Protein AF-A0A844MXS7-F1 (afdb_monomer)

Secondary structure (DSSP, 8-state):
--HHHHHHHHHHHHHHHHHHHHHHHS-TTS-EEE--SSGGGHHHHHHHHHHHTT--HHHHHHHTT--HHHHHHHHHTTTTTS-HHHHHHHHHHTTEEEETTEEEE---HHHHHHHHHHHHHHHHHHHHHHHHHHHHHHHHHHS-----

Foldseek 3Di:
DPPVVVVVVVVVVVVVVVLLVCLQPADLQDKDWDDDDDPLCLLVVLVSLCSNNVHDLCLLCVQLVHHSVVSVVCVVVSNPVPDPVSSVSSCVQQCWDQDPNITITHGDPVSVVVSVVVVVVVVVVVVVVVVVVVVVVVVVVPDPPDDD

Solvent-accessible surface area (backbone atoms only — not comparable to full-atom values): 8378 Å² total; per-residue (Å²): 129,68,65,67,55,53,51,52,52,52,50,52,53,51,53,53,49,53,51,49,51,52,29,66,67,39,60,59,88,53,72,44,81,47,89,77,94,51,80,85,47,54,48,55,50,56,57,48,50,34,48,22,51,69,50,48,55,56,56,50,9,62,76,54,78,47,48,45,69,53,45,47,54,22,61,78,49,55,39,75,81,46,53,71,67,53,52,51,43,49,38,56,56,46,26,56,44,78,57,99,89,36,37,35,28,41,65,47,72,67,56,50,52,50,51,49,50,56,53,50,53,52,52,50,53,55,51,53,53,53,52,51,54,52,51,55,54,53,54,60,74,68,57,80,85,78,83,129

Nearest PDB structures (foldseek):
  2bnn-assembly1_B-2  TM=7.514E-01  e=1.215E-01  Streptomyces wedmorensis
  3qq6-assembly1_A  TM=7.436E-01  e=1.367E-01  Bacillus subtilis
  1zz9-assembly1_A-2  TM=6.099E-01  e=1.017E-01  Streptomyces wedmorensis
  8qnl-assembly1_D  TM=5.523E-01  e=1.951E-01  Pseudomonas aeruginosa PAO1

Mean predicted aligned error: 7.38 Å

Structure (mmCIF, N/CA/C/O backbone):
data_AF-A0A844MXS7-F1
#
_entry.id   AF-A0A844MXS7-F1
#
loop_
_atom_site.group_PDB
_atom_site.id
_atom_site.type_symbol
_atom_site.label_atom_id
_atom_site.label_alt_id
_atom_site.label_comp_id
_atom_site.label_asym_id
_atom_site.label_entity_id
_atom_site.label_seq_id
_atom_site.pdbx_PDB_ins_code
_atom_site.Cartn_x
_atom_site.Cartn_y
_atom_site.Cartn_z
_atom_site.occupancy
_atom_site.B_iso_or_equiv
_atom_site.auth_seq_id
_atom_site.auth_comp_id
_atom_site.auth_asym_id
_atom_site.auth_atom_id
_atom_site.pdbx_PDB_model_num
ATOM 1 N N . MET A 1 1 ? 37.858 7.442 -6.687 1.00 58.66 1 MET A N 1
ATOM 2 C CA . MET A 1 1 ? 36.737 6.798 -5.961 1.00 58.66 1 MET A CA 1
ATOM 3 C C . MET A 1 1 ? 35.630 7.763 -5.495 1.00 58.66 1 MET A C 1
ATOM 5 O O . MET A 1 1 ? 34.634 7.275 -4.988 1.00 58.66 1 MET A O 1
ATOM 9 N N . SER A 1 2 ? 35.737 9.095 -5.670 1.00 78.00 2 SER A N 1
ATOM 10 C CA . SER A 1 2 ? 34.751 10.055 -5.120 1.00 78.00 2 SER A CA 1
ATOM 11 C C . SER A 1 2 ? 33.649 10.489 -6.106 1.00 78.00 2 SER A C 1
ATOM 13 O O . SER A 1 2 ? 32.498 10.628 -5.713 1.00 78.00 2 SER A O 1
ATOM 15 N N . GLN A 1 3 ? 33.944 10.669 -7.397 1.00 80.75 3 GLN A N 1
ATOM 16 C CA . GLN A 1 3 ? 32.970 11.257 -8.330 1.00 80.75 3 GLN A CA 1
ATOM 17 C C . GLN A 1 3 ? 31.974 10.230 -8.893 1.00 80.75 3 GLN A C 1
ATOM 19 O O . GLN A 1 3 ? 30.776 10.495 -8.916 1.00 80.75 3 GLN A O 1
ATOM 24 N N . ASP A 1 4 ? 32.443 9.031 -9.246 1.00 84.06 4 ASP A N 1
ATOM 25 C CA . ASP A 1 4 ? 31.591 7.979 -9.824 1.00 84.06 4 ASP A CA 1
ATOM 26 C C . ASP A 1 4 ? 30.559 7.444 -8.825 1.00 84.06 4 ASP A C 1
ATOM 28 O O . ASP A 1 4 ? 29.402 7.244 -9.177 1.00 84.06 4 ASP A O 1
ATOM 32 N N . SER A 1 5 ? 30.947 7.298 -7.553 1.00 88.31 5 SER A N 1
ATOM 33 C CA . SER A 1 5 ? 30.036 6.876 -6.479 1.00 88.31 5 SER A CA 1
ATOM 34 C C . SER A 1 5 ? 28.942 7.920 -6.220 1.00 88.31 5 SER A C 1
ATOM 36 O O . SER A 1 5 ? 27.768 7.585 -6.082 1.00 88.31 5 SER A O 1
ATOM 38 N N . ASN A 1 6 ? 29.307 9.207 -6.241 1.00 89.75 6 ASN A N 1
ATOM 39 C CA . ASN A 1 6 ? 28.341 10.298 -6.116 1.00 89.75 6 ASN A CA 1
ATOM 40 C C . ASN A 1 6 ? 27.395 10.368 -7.321 1.00 89.75 6 ASN A C 1
ATOM 42 O O . ASN A 1 6 ? 26.201 10.597 -7.145 1.00 89.75 6 ASN A O 1
ATOM 46 N N . ASN A 1 7 ? 27.897 10.146 -8.537 1.00 93.31 7 ASN A N 1
ATOM 47 C CA . ASN A 1 7 ? 27.061 10.105 -9.736 1.00 93.31 7 ASN A CA 1
ATOM 48 C C . ASN A 1 7 ? 26.086 8.918 -9.703 1.00 93.31 7 ASN A C 1
ATOM 50 O O . ASN A 1 7 ? 24.907 9.104 -9.990 1.00 93.31 7 ASN A O 1
ATOM 54 N N . ALA A 1 8 ? 26.544 7.735 -9.284 1.00 93.38 8 ALA A N 1
ATOM 55 C CA . ALA A 1 8 ? 25.694 6.555 -9.132 1.00 93.38 8 ALA A CA 1
ATOM 56 C C . ALA A 1 8 ? 24.601 6.760 -8.071 1.00 93.38 8 ALA A C 1
ATOM 58 O O . ALA A 1 8 ? 23.437 6.453 -8.320 1.00 93.38 8 ALA A O 1
ATOM 59 N N . LEU A 1 9 ? 24.945 7.338 -6.912 1.00 94.12 9 LEU A N 1
ATOM 60 C CA . LEU A 1 9 ? 23.965 7.662 -5.872 1.00 94.12 9 LEU A CA 1
ATOM 61 C C . LEU A 1 9 ? 22.926 8.674 -6.368 1.00 94.12 9 LEU A C 1
ATOM 63 O O . LEU A 1 9 ? 21.734 8.510 -6.119 1.00 94.12 9 LEU A O 1
ATOM 67 N N . ARG A 1 10 ? 23.368 9.713 -7.085 1.00 95.19 10 ARG A N 1
ATOM 68 C CA . ARG A 1 10 ? 22.463 10.706 -7.675 1.00 95.19 10 ARG A CA 1
ATOM 69 C C . ARG A 1 10 ? 21.504 10.072 -8.670 1.00 95.19 10 ARG A C 1
ATOM 71 O O . ARG A 1 10 ? 20.322 10.387 -8.618 1.00 95.19 10 ARG A O 1
ATOM 78 N N . GLN A 1 11 ? 22.000 9.197 -9.543 1.00 96.00 11 GLN A N 1
ATOM 79 C CA . GLN A 1 11 ? 21.150 8.515 -10.513 1.00 96.00 11 GLN A CA 1
ATOM 80 C C . GLN A 1 11 ? 20.111 7.642 -9.809 1.00 96.00 11 GLN A C 1
ATOM 82 O O . GLN A 1 11 ? 18.929 7.784 -10.083 1.00 96.00 11 GLN A O 1
ATOM 87 N N . LYS A 1 12 ? 20.530 6.852 -8.814 1.00 94.94 12 LYS A N 1
ATOM 88 C CA . LYS A 1 12 ? 19.617 6.028 -8.014 1.00 94.94 12 LYS A CA 1
ATOM 89 C C . LYS A 1 12 ? 18.485 6.847 -7.382 1.00 94.94 12 LYS A C 1
ATOM 91 O O . LYS A 1 12 ? 17.331 6.448 -7.451 1.00 94.94 12 LYS A O 1
ATOM 96 N N . LEU A 1 13 ? 18.802 7.998 -6.787 1.00 95.75 13 LEU A N 1
ATOM 97 C CA . LEU A 1 13 ? 17.788 8.874 -6.188 1.00 95.75 13 LEU A CA 1
ATOM 98 C C . LEU A 1 13 ? 16.838 9.469 -7.237 1.00 95.75 13 LEU A C 1
ATOM 100 O O . LEU A 1 13 ? 15.654 9.623 -6.961 1.00 95.75 13 LEU A O 1
ATOM 104 N N . ILE A 1 14 ? 17.342 9.808 -8.429 1.00 96.69 14 ILE A N 1
ATOM 105 C CA . ILE A 1 14 ? 16.500 10.269 -9.542 1.00 96.69 14 ILE A CA 1
ATOM 106 C C . ILE A 1 14 ? 15.542 9.153 -9.969 1.00 96.69 14 ILE A C 1
ATOM 108 O O . ILE A 1 14 ? 14.352 9.416 -10.126 1.00 96.69 14 ILE A O 1
ATOM 112 N N . ASP A 1 15 ? 16.034 7.923 -10.100 1.00 94.19 15 ASP A N 1
ATOM 113 C CA . ASP A 1 15 ? 15.220 6.770 -10.493 1.00 94.19 15 ASP A CA 1
ATOM 114 C C . ASP A 1 15 ? 14.121 6.485 -9.449 1.00 94.19 15 ASP A C 1
ATOM 116 O O . ASP A 1 15 ? 12.962 6.285 -9.810 1.00 94.19 15 ASP A O 1
ATOM 120 N N . GLU A 1 16 ? 14.449 6.563 -8.153 1.00 93.12 16 GLU A N 1
ATOM 121 C CA . GLU A 1 16 ? 13.481 6.432 -7.050 1.00 93.12 16 GLU A CA 1
ATOM 122 C C . GLU A 1 16 ? 12.405 7.534 -7.076 1.00 93.12 16 GLU A C 1
ATOM 124 O O . GLU A 1 16 ? 11.227 7.258 -6.835 1.00 93.12 16 GLU A O 1
ATOM 129 N N . ILE A 1 17 ? 12.777 8.780 -7.399 1.00 95.38 17 ILE A N 1
ATOM 130 C CA . ILE A 1 17 ? 11.822 9.892 -7.539 1.00 95.38 17 ILE A CA 1
ATOM 131 C C . ILE A 1 17 ? 10.883 9.645 -8.722 1.00 95.38 17 ILE A C 1
ATOM 133 O O . ILE A 1 17 ? 9.669 9.766 -8.565 1.00 95.38 17 ILE A O 1
ATOM 137 N N . VAL A 1 18 ? 11.423 9.273 -9.886 1.00 96.31 18 VAL A N 1
ATOM 138 C CA . VAL A 1 18 ? 10.630 9.008 -11.098 1.00 96.31 18 VAL A CA 1
ATOM 139 C C . VAL A 1 18 ? 9.651 7.855 -10.870 1.00 96.31 18 VAL A C 1
ATOM 141 O O . VAL A 1 18 ? 8.481 7.947 -11.253 1.00 96.31 18 VAL A O 1
ATOM 144 N N . GLU A 1 19 ? 10.091 6.784 -10.210 1.00 93.81 19 GLU A N 1
ATOM 145 C CA . GLU A 1 19 ? 9.218 5.672 -9.835 1.00 93.81 19 GLU A CA 1
ATOM 146 C C . GLU A 1 19 ? 8.092 6.143 -8.905 1.00 93.81 19 GLU A C 1
ATOM 148 O O . GLU A 1 19 ? 6.915 5.870 -9.157 1.00 93.81 19 GLU A O 1
ATOM 153 N N . TYR A 1 20 ? 8.430 6.896 -7.858 1.00 94.81 20 TYR A N 1
ATOM 154 C CA . TYR A 1 20 ? 7.438 7.416 -6.925 1.00 94.81 20 TYR A CA 1
ATOM 155 C C . TYR A 1 20 ? 6.417 8.332 -7.615 1.00 94.81 20 TYR A C 1
ATOM 157 O O . TYR A 1 20 ? 5.213 8.181 -7.403 1.00 94.81 20 TYR A O 1
ATOM 165 N N . GLU A 1 21 ? 6.860 9.247 -8.476 1.00 95.56 21 GLU A N 1
ATOM 166 C CA . GLU A 1 21 ? 5.981 10.139 -9.240 1.00 95.56 21 GLU A CA 1
ATOM 167 C C . GLU A 1 21 ? 5.057 9.364 -10.187 1.00 95.56 21 GLU A C 1
ATOM 169 O O . GLU A 1 21 ? 3.868 9.683 -10.296 1.00 95.56 21 GLU A O 1
ATOM 174 N N . THR A 1 22 ? 5.563 8.298 -10.807 1.00 94.94 22 THR A N 1
ATOM 175 C CA . THR A 1 22 ? 4.764 7.390 -11.642 1.00 94.94 22 THR A CA 1
ATOM 176 C C . THR A 1 22 ? 3.656 6.732 -10.820 1.00 94.94 22 THR A C 1
ATOM 178 O O . THR A 1 22 ? 2.488 6.760 -11.207 1.00 94.94 22 THR A O 1
ATOM 181 N N . LEU A 1 23 ? 3.976 6.220 -9.628 1.00 96.31 23 LEU A N 1
ATOM 182 C CA . LEU A 1 23 ? 2.977 5.641 -8.726 1.00 96.31 23 LEU A CA 1
ATOM 183 C C . LEU A 1 23 ? 1.973 6.695 -8.251 1.00 96.31 23 LEU A C 1
ATOM 185 O O . LEU A 1 23 ? 0.771 6.443 -8.222 1.00 96.31 23 LEU A O 1
ATOM 189 N N . VAL A 1 24 ? 2.423 7.902 -7.903 1.00 95.75 24 VAL A N 1
ATOM 190 C CA . VAL A 1 24 ? 1.552 8.992 -7.436 1.00 95.75 24 VAL A CA 1
ATOM 191 C C . VAL A 1 24 ? 0.619 9.503 -8.534 1.00 95.75 24 VAL A C 1
ATOM 193 O O . VAL A 1 24 ? -0.518 9.860 -8.223 1.00 95.75 24 VAL A O 1
ATOM 196 N N . THR A 1 25 ? 1.028 9.478 -9.796 1.00 95.75 25 THR A N 1
ATOM 197 C CA . THR A 1 25 ? 0.192 9.905 -10.930 1.00 95.75 25 THR A CA 1
ATOM 198 C C . THR A 1 25 ? -0.638 8.773 -11.540 1.00 95.75 25 THR A C 1
ATOM 200 O O . THR A 1 25 ? -1.571 9.049 -12.295 1.00 95.75 25 THR A O 1
ATOM 203 N N . HIS A 1 26 ? -0.374 7.515 -11.160 1.00 95.75 26 HIS A N 1
ATOM 204 C CA . HIS A 1 26 ? -1.128 6.346 -11.619 1.00 95.75 26 HIS A CA 1
ATOM 205 C C . HIS A 1 26 ? -2.639 6.483 -11.353 1.00 95.75 26 HIS A C 1
ATOM 207 O O . HIS A 1 26 ? -3.030 6.741 -10.204 1.00 95.75 26 HIS A O 1
ATOM 213 N N . PRO A 1 27 ? -3.503 6.284 -12.370 1.00 94.69 27 PRO A N 1
ATOM 214 C CA . PRO A 1 27 ? -4.948 6.256 -12.190 1.00 94.69 27 PRO A CA 1
ATOM 215 C C . PRO A 1 27 ? -5.364 5.044 -11.344 1.00 94.69 27 PRO A C 1
ATOM 217 O O . PRO A 1 27 ? -5.148 3.908 -11.768 1.00 94.69 27 PRO A O 1
ATOM 220 N N . PRO A 1 28 ? -6.033 5.234 -10.192 1.00 91.50 28 PRO A N 1
ATOM 221 C CA . PRO A 1 28 ? -6.354 4.132 -9.281 1.00 91.50 28 PRO A CA 1
ATOM 222 C C . PRO A 1 28 ? -7.349 3.111 -9.864 1.00 91.50 28 PRO A C 1
ATOM 224 O O . PRO A 1 28 ? -7.551 2.047 -9.289 1.00 91.50 28 PRO A O 1
ATOM 227 N N . THR A 1 29 ? -7.987 3.426 -10.994 1.00 91.00 29 THR A N 1
ATOM 228 C CA . THR A 1 29 ? -8.906 2.539 -11.721 1.00 91.00 29 THR A CA 1
ATOM 229 C C . THR A 1 29 ? -8.196 1.534 -12.621 1.00 91.00 29 THR A C 1
ATOM 231 O O . THR A 1 29 ? -8.802 0.533 -13.004 1.00 91.00 29 THR A O 1
ATOM 234 N N . ASN A 1 30 ? -6.943 1.806 -12.989 1.00 94.75 30 ASN A N 1
ATOM 235 C CA . ASN A 1 30 ? -6.201 0.994 -13.942 1.00 94.75 30 ASN A CA 1
ATOM 236 C C . ASN A 1 30 ? -5.371 -0.062 -13.201 1.00 94.75 30 ASN A C 1
ATOM 238 O O . ASN A 1 30 ? -4.806 0.253 -12.147 1.00 94.75 30 ASN A O 1
ATOM 242 N N . PRO A 1 31 ? -5.240 -1.283 -13.753 1.00 95.88 31 PRO A N 1
ATOM 243 C CA . PRO A 1 31 ? -4.293 -2.262 -13.237 1.00 95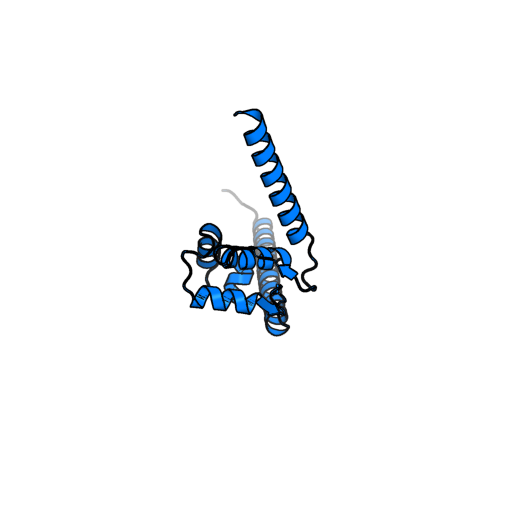.88 31 PRO A CA 1
ATOM 244 C C . PRO A 1 31 ? -2.877 -1.682 -13.192 1.00 95.88 31 PRO A C 1
ATOM 246 O O . PRO A 1 31 ? -2.475 -0.934 -14.087 1.00 95.88 31 PRO A O 1
ATOM 249 N N . LEU A 1 32 ? -2.131 -2.032 -12.152 1.00 96.31 32 LEU A N 1
ATOM 250 C CA . LEU A 1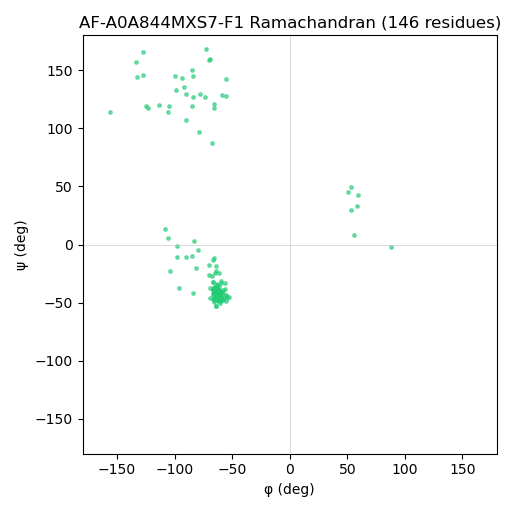 32 ? -0.721 -1.697 -12.012 1.00 96.31 32 LEU A CA 1
ATOM 251 C C . LEU A 1 32 ? 0.102 -2.951 -12.296 1.00 96.31 32 LEU A C 1
ATOM 253 O O . LEU A 1 32 ? -0.039 -3.945 -11.587 1.00 96.31 32 LEU A O 1
ATOM 257 N N . VAL A 1 33 ? 0.955 -2.894 -13.314 1.00 94.81 33 VAL A N 1
ATOM 258 C CA . VAL A 1 33 ? 1.931 -3.950 -13.598 1.00 94.81 33 VAL A CA 1
ATOM 259 C C . VAL A 1 33 ? 3.218 -3.621 -12.849 1.00 94.81 33 VAL A C 1
ATOM 261 O O . VAL A 1 33 ? 3.700 -2.490 -12.897 1.00 94.81 33 VAL A O 1
ATOM 264 N N . LEU A 1 34 ? 3.735 -4.599 -12.117 1.00 88.12 34 LEU A N 1
ATOM 265 C CA . LEU A 1 34 ? 4.903 -4.492 -11.262 1.00 88.12 34 LEU A CA 1
ATOM 266 C C . LEU A 1 34 ? 5.905 -5.572 -11.665 1.00 88.12 34 LEU A C 1
ATOM 268 O O . LEU A 1 34 ? 5.627 -6.770 -11.581 1.00 88.12 34 LEU A O 1
ATOM 272 N N . GLU A 1 35 ? 7.086 -5.139 -12.079 1.00 85.38 35 GLU A N 1
ATOM 273 C CA . GLU A 1 35 ? 8.200 -6.034 -12.370 1.00 85.38 35 GLU A CA 1
ATOM 274 C C . GLU A 1 35 ? 9.060 -6.209 -11.115 1.00 85.38 35 GLU A C 1
ATOM 276 O O . GLU A 1 35 ? 9.370 -5.237 -10.421 1.00 85.38 35 GLU A O 1
ATOM 281 N N . ILE A 1 36 ? 9.456 -7.452 -10.824 1.00 85.44 36 ILE A N 1
ATOM 282 C CA . ILE A 1 36 ? 10.457 -7.754 -9.794 1.00 85.44 36 ILE A CA 1
ATOM 283 C C . ILE A 1 36 ? 11.556 -8.626 -10.370 1.00 85.44 36 ILE A C 1
ATOM 285 O O . ILE A 1 36 ? 11.314 -9.488 -11.213 1.00 85.44 36 ILE A O 1
ATOM 289 N N . SER A 1 37 ? 12.770 -8.404 -9.878 1.00 85.69 37 SER A N 1
ATOM 290 C CA . SER A 1 37 ? 13.935 -9.223 -10.213 1.00 85.69 37 SER A CA 1
ATOM 291 C C . SER A 1 37 ? 14.308 -10.182 -9.079 1.00 85.69 37 SER A C 1
ATOM 293 O O . SER A 1 37 ? 14.926 -11.212 -9.340 1.00 85.69 37 SER A O 1
ATOM 295 N N . ASP A 1 38 ? 13.909 -9.878 -7.837 1.00 89.25 38 ASP A N 1
ATOM 296 C CA . ASP A 1 38 ? 14.205 -10.676 -6.647 1.00 89.25 38 ASP A CA 1
ATOM 297 C C . ASP A 1 38 ? 12.942 -10.895 -5.790 1.00 89.25 38 ASP A C 1
ATOM 299 O O . ASP A 1 38 ? 12.085 -10.022 -5.658 1.00 89.25 38 ASP A O 1
ATOM 303 N N . MET A 1 39 ? 12.815 -12.072 -5.172 1.00 86.44 39 MET A N 1
ATOM 304 C CA . MET A 1 39 ? 11.692 -12.387 -4.276 1.00 86.44 39 MET A CA 1
ATOM 305 C C . MET A 1 39 ? 11.681 -11.518 -3.011 1.00 86.44 39 MET A C 1
ATOM 307 O O . MET A 1 39 ? 10.622 -11.300 -2.424 1.00 86.44 39 MET A O 1
ATOM 311 N N . ASN A 1 40 ? 12.832 -10.984 -2.602 1.00 89.00 40 ASN A N 1
ATOM 312 C CA . ASN A 1 40 ? 12.944 -10.029 -1.503 1.00 89.00 40 ASN A CA 1
ATOM 313 C C . ASN A 1 40 ? 12.271 -8.680 -1.820 1.00 89.00 40 ASN A C 1
ATOM 315 O O . ASN A 1 40 ? 12.015 -7.903 -0.900 1.00 89.00 40 ASN A O 1
ATOM 319 N N . ASP A 1 41 ? 11.927 -8.416 -3.088 1.00 89.25 41 ASP A N 1
ATOM 320 C CA . ASP A 1 41 ? 11.219 -7.203 -3.509 1.00 89.25 41 ASP A CA 1
ATOM 321 C C . ASP A 1 41 ? 9.692 -7.317 -3.354 1.00 89.25 41 ASP A C 1
ATOM 323 O O . ASP A 1 41 ? 8.984 -6.312 -3.455 1.00 89.25 41 ASP A O 1
ATOM 327 N N . LEU A 1 42 ? 9.163 -8.514 -3.059 1.00 91.62 42 LEU A N 1
ATOM 328 C CA . LEU A 1 42 ? 7.725 -8.761 -2.894 1.00 91.62 42 LEU A CA 1
ATOM 329 C C . LEU A 1 42 ? 7.045 -7.808 -1.891 1.00 91.62 42 LEU A C 1
ATOM 331 O O . LEU A 1 42 ? 5.987 -7.269 -2.222 1.00 91.62 42 LEU A O 1
ATOM 335 N N . PRO A 1 43 ? 7.609 -7.534 -0.697 1.00 93.75 43 PRO A N 1
ATOM 336 C CA . PRO A 1 43 ? 7.066 -6.520 0.203 1.00 93.75 43 PRO A CA 1
ATOM 337 C C . PRO A 1 43 ? 6.927 -5.128 -0.403 1.00 93.75 43 PRO A C 1
ATOM 339 O O . PRO A 1 43 ? 5.942 -4.434 -0.145 1.00 93.75 43 PRO A O 1
ATOM 342 N N . ASN A 1 44 ? 7.892 -4.727 -1.231 1.00 92.69 44 ASN A N 1
ATOM 343 C CA . ASN A 1 44 ? 7.900 -3.405 -1.838 1.00 92.69 44 ASN A CA 1
ATOM 344 C C . ASN A 1 44 ? 6.723 -3.255 -2.815 1.00 92.69 44 ASN A C 1
ATOM 346 O O . ASN A 1 44 ? 6.121 -2.186 -2.905 1.00 92.69 44 ASN A O 1
ATOM 350 N N . LEU A 1 45 ? 6.306 -4.345 -3.472 1.00 93.56 45 LEU A N 1
ATOM 351 C CA . LEU A 1 45 ? 5.121 -4.348 -4.334 1.00 93.56 45 LEU A CA 1
ATOM 352 C C . LEU A 1 45 ? 3.847 -3.930 -3.595 1.00 93.56 45 LEU A C 1
ATOM 354 O O . LEU A 1 45 ? 3.046 -3.181 -4.153 1.00 93.56 45 LEU A O 1
ATOM 358 N N . LEU A 1 46 ? 3.674 -4.364 -2.340 1.00 96.50 46 LEU A N 1
ATOM 359 C CA . LEU A 1 46 ? 2.509 -3.990 -1.530 1.00 96.50 46 LEU A CA 1
ATOM 360 C C . LEU A 1 46 ? 2.460 -2.472 -1.313 1.00 96.50 46 LEU A C 1
ATOM 362 O O . LEU A 1 46 ? 1.410 -1.844 -1.457 1.00 96.50 46 LEU A O 1
ATOM 366 N N . ILE A 1 47 ? 3.614 -1.873 -1.010 1.00 96.56 47 ILE A N 1
ATOM 367 C CA . ILE A 1 47 ? 3.747 -0.431 -0.775 1.00 96.56 47 ILE A CA 1
ATOM 368 C C . ILE A 1 47 ? 3.467 0.338 -2.071 1.00 96.56 47 ILE A C 1
ATOM 370 O O . ILE A 1 47 ? 2.669 1.279 -2.075 1.00 96.56 47 ILE A O 1
ATOM 374 N N . LYS A 1 48 ? 4.068 -0.093 -3.188 1.00 96.38 48 LYS A N 1
ATOM 375 C CA . LYS A 1 48 ? 3.875 0.524 -4.508 1.00 96.38 48 LYS A CA 1
ATOM 376 C C . LYS A 1 48 ? 2.413 0.477 -4.948 1.00 96.38 48 LYS A C 1
ATOM 378 O O . LYS A 1 48 ? 1.852 1.511 -5.310 1.00 96.38 48 LYS A O 1
ATOM 383 N N . ALA A 1 49 ? 1.769 -0.685 -4.838 1.00 97.25 49 ALA A N 1
ATOM 384 C CA . ALA A 1 49 ? 0.356 -0.850 -5.167 1.00 97.25 49 ALA A CA 1
ATOM 385 C C . ALA A 1 49 ? -0.542 0.050 -4.303 1.00 97.25 49 ALA A C 1
ATOM 387 O O . ALA A 1 49 ? -1.423 0.729 -4.833 1.00 97.25 49 ALA A O 1
ATOM 388 N N . ARG A 1 50 ? -0.281 0.146 -2.990 1.00 97.81 50 ARG A N 1
ATOM 389 C CA . ARG A 1 50 ? -1.030 1.050 -2.101 1.00 97.81 50 ARG A CA 1
ATOM 390 C C . ARG A 1 50 ? -0.947 2.508 -2.569 1.00 97.81 50 ARG A C 1
ATOM 392 O O . ARG A 1 50 ? -1.970 3.196 -2.624 1.00 97.81 50 ARG A O 1
ATOM 399 N N . ILE A 1 51 ? 0.255 2.986 -2.898 1.00 97.56 51 ILE A N 1
ATOM 400 C CA . ILE A 1 51 ? 0.483 4.364 -3.369 1.00 97.56 51 ILE A CA 1
ATOM 401 C C . ILE A 1 51 ? -0.221 4.600 -4.711 1.00 97.56 51 ILE A C 1
ATOM 403 O O . ILE A 1 51 ? -0.911 5.610 -4.884 1.00 97.56 51 ILE A O 1
ATOM 407 N N . ALA A 1 52 ? -0.100 3.656 -5.644 1.00 97.81 52 ALA A N 1
ATOM 408 C CA . ALA A 1 52 ? -0.750 3.726 -6.947 1.00 97.81 52 ALA A CA 1
ATOM 409 C C . ALA A 1 52 ? -2.275 3.841 -6.830 1.00 97.81 52 ALA A C 1
ATOM 411 O O . ALA A 1 52 ? -2.886 4.689 -7.482 1.00 97.81 52 ALA A O 1
ATOM 412 N N . PHE A 1 53 ? -2.881 3.080 -5.919 1.00 97.69 53 PHE A N 1
ATOM 413 C CA . PHE A 1 53 ? -4.324 3.107 -5.679 1.00 97.69 53 PHE A CA 1
ATOM 414 C C . PHE A 1 53 ? -4.807 4.224 -4.748 1.00 97.69 53 PHE A C 1
ATOM 416 O O . PHE A 1 53 ? -6.006 4.334 -4.494 1.00 97.69 53 PHE A O 1
ATOM 423 N N . LYS A 1 54 ? -3.910 5.101 -4.282 1.00 97.00 54 LYS A N 1
ATOM 424 C CA . LYS A 1 54 ? -4.236 6.230 -3.390 1.00 97.00 54 LYS A CA 1
ATOM 425 C C . LYS A 1 54 ? -4.884 5.781 -2.078 1.00 97.00 54 LYS A C 1
ATOM 427 O O . LYS A 1 54 ? -5.739 6.487 -1.544 1.00 97.00 54 LYS A O 1
ATOM 432 N N . LEU A 1 55 ? -4.497 4.612 -1.569 1.00 97.38 55 LEU A N 1
ATOM 433 C CA . LEU A 1 55 ? -4.925 4.155 -0.251 1.00 97.38 55 LEU A CA 1
ATOM 434 C C . LEU A 1 55 ? -4.002 4.762 0.801 1.00 97.38 55 LEU A C 1
ATOM 436 O O . LEU A 1 55 ? -2.778 4.627 0.743 1.00 97.38 55 LEU A O 1
ATOM 440 N N . THR A 1 56 ? -4.576 5.417 1.796 1.00 97.12 56 THR A N 1
ATOM 441 C CA . THR A 1 56 ? -3.856 5.777 3.016 1.00 97.12 56 THR A CA 1
ATOM 442 C C . THR A 1 56 ? -3.566 4.520 3.839 1.00 97.12 56 THR A C 1
ATOM 444 O O . THR A 1 56 ? -4.242 3.499 3.711 1.00 97.12 56 THR A O 1
ATOM 447 N N . GLN A 1 57 ? -2.578 4.587 4.734 1.00 97.69 57 GLN A N 1
ATOM 448 C CA . GLN A 1 57 ? -2.312 3.490 5.675 1.00 97.69 57 GLN A CA 1
ATOM 449 C C . GLN A 1 57 ? -3.527 3.198 6.569 1.00 97.69 57 GLN A C 1
ATOM 451 O O . GLN A 1 57 ? -3.747 2.052 6.943 1.00 97.69 57 GLN A O 1
ATOM 456 N N . GLN A 1 58 ? -4.334 4.217 6.886 1.00 97.44 58 GLN A N 1
ATOM 457 C CA . GLN A 1 58 ? -5.564 4.060 7.657 1.00 97.44 58 GLN A CA 1
ATOM 458 C C . GLN A 1 58 ? -6.648 3.322 6.865 1.00 97.44 58 GLN A C 1
ATOM 460 O O . GLN A 1 58 ? -7.257 2.402 7.398 1.00 97.44 58 GLN A O 1
ATOM 465 N N . GLU A 1 59 ? -6.872 3.685 5.602 1.00 98.12 59 GLU A N 1
ATOM 466 C CA . GLU A 1 59 ? -7.826 2.976 4.740 1.00 98.12 59 GLU A CA 1
ATOM 467 C C . GLU A 1 59 ? -7.399 1.520 4.540 1.00 98.12 59 GLU A C 1
ATOM 469 O O . GLU A 1 59 ? -8.211 0.618 4.715 1.00 98.12 59 GLU A O 1
ATOM 474 N N . LEU A 1 60 ? -6.113 1.274 4.261 1.00 98.31 60 LEU A N 1
ATOM 475 C CA . LEU A 1 60 ? -5.596 -0.088 4.136 1.00 98.31 60 LEU A CA 1
ATOM 476 C C . LEU A 1 60 ? -5.776 -0.886 5.435 1.00 98.31 60 LEU A C 1
ATOM 478 O O . LEU A 1 60 ? -6.131 -2.061 5.385 1.00 98.31 60 LEU A O 1
ATOM 482 N N . ALA A 1 61 ? -5.559 -0.257 6.591 1.00 98.19 61 ALA A N 1
ATOM 483 C CA . ALA A 1 61 ? -5.760 -0.885 7.891 1.00 98.19 61 ALA A CA 1
ATOM 484 C C . ALA A 1 61 ? -7.211 -1.348 8.073 1.00 98.19 61 ALA A C 1
ATOM 486 O O . ALA A 1 61 ? -7.435 -2.508 8.401 1.00 98.19 61 ALA A O 1
ATOM 487 N N . VAL A 1 62 ? -8.189 -0.491 7.765 1.00 97.69 62 VAL A N 1
ATOM 488 C CA . VAL A 1 62 ? -9.612 -0.855 7.849 1.00 97.69 62 VAL A CA 1
ATOM 489 C C . VAL A 1 62 ? -9.946 -2.004 6.892 1.00 97.69 62 VAL A C 1
ATOM 491 O O . VAL A 1 62 ? -10.501 -3.010 7.321 1.00 97.69 62 VAL A O 1
ATOM 494 N N . LEU A 1 63 ? -9.529 -1.911 5.625 1.00 97.94 63 LEU A N 1
ATOM 495 C CA . LEU A 1 63 ? -9.816 -2.930 4.602 1.00 97.94 63 LEU A CA 1
ATOM 496 C C . LEU A 1 63 ? -9.183 -4.301 4.896 1.00 97.94 63 LEU A C 1
ATOM 498 O O . LEU A 1 63 ? -9.628 -5.319 4.365 1.00 97.94 63 LEU A O 1
ATOM 502 N N . SER A 1 64 ? -8.126 -4.327 5.709 1.00 97.25 64 SER A N 1
ATOM 503 C CA . SER A 1 64 ? -7.379 -5.537 6.065 1.00 97.25 64 SER A CA 1
ATOM 504 C C . SER A 1 64 ? -7.641 -6.040 7.483 1.00 97.25 64 SER A C 1
ATOM 506 O O . SER A 1 64 ? -6.990 -6.996 7.905 1.00 97.25 64 SER A O 1
ATOM 508 N N . ASP A 1 65 ? -8.576 -5.423 8.213 1.00 97.12 65 ASP A N 1
ATOM 509 C CA . ASP A 1 65 ? -8.842 -5.713 9.627 1.00 97.12 65 ASP A CA 1
ATOM 510 C C . ASP A 1 65 ? -7.566 -5.615 10.488 1.00 97.12 65 ASP A C 1
ATOM 512 O O . ASP A 1 65 ? -7.165 -6.523 11.220 1.00 97.12 65 ASP A O 1
ATOM 516 N N . ARG A 1 66 ? -6.839 -4.509 10.319 1.00 97.62 66 ARG A N 1
ATOM 517 C CA . ARG A 1 66 ? -5.625 -4.166 11.065 1.00 97.62 66 ARG A CA 1
ATOM 518 C C . ARG A 1 66 ? -5.744 -2.773 11.651 1.00 97.62 66 ARG A C 1
ATOM 520 O O . ARG A 1 66 ? -6.582 -1.960 11.276 1.00 97.62 66 ARG A O 1
ATOM 527 N N . THR A 1 67 ? -4.853 -2.470 12.584 1.00 97.88 67 THR A N 1
ATOM 528 C CA . THR A 1 67 ? -4.718 -1.110 13.107 1.00 97.88 67 THR A CA 1
ATOM 529 C C . THR A 1 67 ? -3.806 -0.268 12.205 1.00 97.88 67 THR A C 1
ATOM 531 O O . THR A 1 67 ? -2.851 -0.799 11.627 1.00 97.88 67 THR A O 1
ATOM 534 N N . PRO A 1 68 ? -4.005 1.064 12.127 1.00 96.94 68 PRO A N 1
ATOM 535 C CA . PRO A 1 68 ? -3.092 1.948 11.398 1.00 96.94 68 PRO A CA 1
ATOM 536 C C . PRO A 1 68 ? -1.639 1.845 11.885 1.00 96.94 68 PRO A C 1
ATOM 538 O O . PRO A 1 68 ? -0.708 1.946 11.091 1.00 96.94 68 PRO A O 1
ATOM 541 N N . ALA A 1 69 ? -1.438 1.593 13.184 1.00 97.88 69 ALA A N 1
ATOM 542 C CA . ALA A 1 69 ? -0.116 1.387 13.767 1.00 97.88 69 ALA A CA 1
ATOM 543 C C . ALA A 1 69 ? 0.563 0.111 13.243 1.00 97.88 69 ALA A C 1
ATOM 545 O O . ALA A 1 69 ? 1.761 0.138 12.973 1.00 97.88 69 ALA A O 1
ATOM 546 N N . GLN A 1 70 ? -0.189 -0.980 13.057 1.00 97.94 70 GLN A N 1
ATOM 547 C CA . GLN A 1 70 ? 0.339 -2.212 12.463 1.00 97.94 70 GLN A CA 1
ATOM 548 C C . GLN A 1 70 ? 0.738 -2.002 11.004 1.00 97.94 70 GLN A C 1
ATOM 550 O O . GLN A 1 70 ? 1.870 -2.315 10.657 1.00 97.94 70 GLN A O 1
ATOM 555 N N . ILE A 1 71 ? -0.135 -1.416 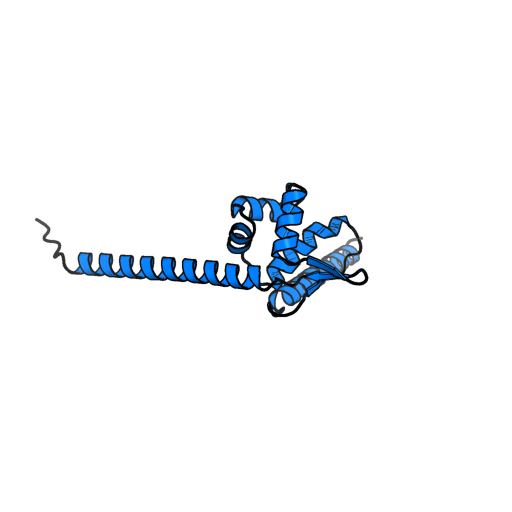10.173 1.00 98.25 71 ILE A N 1
ATOM 556 C CA . ILE A 1 71 ? 0.194 -1.139 8.763 1.00 98.25 71 ILE A CA 1
ATOM 557 C C . ILE A 1 71 ? 1.426 -0.240 8.655 1.00 98.25 71 ILE A C 1
ATOM 559 O O . ILE A 1 71 ? 2.344 -0.542 7.897 1.00 98.25 71 ILE A O 1
ATOM 563 N N . LYS A 1 72 ? 1.495 0.824 9.461 1.00 98.00 72 LYS A N 1
ATOM 564 C CA . LYS A 1 72 ? 2.672 1.693 9.514 1.00 98.00 72 LYS A CA 1
ATOM 565 C C . LYS A 1 72 ? 3.938 0.916 9.892 1.00 98.00 72 LYS A C 1
ATOM 567 O O . LYS A 1 72 ? 4.950 1.045 9.211 1.00 98.00 72 LYS A O 1
ATOM 572 N N . ALA A 1 73 ? 3.877 0.089 10.936 1.00 97.94 73 ALA A N 1
ATOM 573 C CA . ALA A 1 73 ? 5.010 -0.728 11.362 1.00 97.94 73 ALA A CA 1
ATOM 574 C C . ALA A 1 73 ? 5.428 -1.755 10.299 1.00 97.94 73 ALA A C 1
ATOM 576 O O . ALA A 1 73 ? 6.618 -2.052 10.189 1.00 97.94 73 ALA A O 1
ATOM 577 N N . PHE A 1 74 ? 4.479 -2.302 9.534 1.00 98.00 74 PHE A N 1
ATOM 578 C CA . PHE A 1 74 ? 4.769 -3.187 8.409 1.00 98.00 74 PHE A CA 1
ATOM 579 C C . PHE A 1 74 ? 5.531 -2.438 7.318 1.00 98.00 74 PHE A C 1
ATOM 581 O O . PHE A 1 74 ? 6.627 -2.855 6.955 1.00 98.00 74 PHE A O 1
ATOM 588 N N . GLU A 1 75 ? 5.027 -1.295 6.850 1.00 97.38 75 GLU A N 1
ATOM 589 C CA . GLU A 1 75 ? 5.690 -0.529 5.787 1.00 97.38 75 GLU A CA 1
ATOM 590 C C . GLU A 1 75 ? 7.077 -0.014 6.209 1.00 97.38 75 GLU A C 1
ATOM 592 O O . GLU A 1 75 ? 8.032 -0.145 5.447 1.00 97.38 75 GLU A O 1
ATOM 597 N N . GLU A 1 76 ? 7.240 0.470 7.447 1.00 97.19 76 GLU A N 1
ATOM 598 C CA . GLU A 1 76 ? 8.534 0.939 7.983 1.00 97.19 76 GLU A CA 1
ATOM 599 C C . GLU A 1 76 ? 9.615 -0.152 8.036 1.00 97.19 76 GLU A C 1
ATOM 601 O O . GLU A 1 76 ? 10.812 0.145 8.042 1.00 97.19 76 GLU A O 1
ATOM 606 N N . LYS A 1 77 ? 9.207 -1.421 8.108 1.00 96.19 77 LYS A N 1
ATOM 607 C CA . LYS A 1 77 ? 10.105 -2.582 8.131 1.00 96.19 77 LYS A CA 1
ATOM 608 C C . LYS A 1 77 ? 10.068 -3.383 6.834 1.00 96.19 77 LYS A C 1
ATOM 610 O O . LYS A 1 77 ? 10.594 -4.494 6.820 1.00 96.19 77 LYS A O 1
ATOM 615 N N . ASN A 1 78 ? 9.487 -2.830 5.765 1.00 95.06 78 ASN A N 1
ATOM 616 C CA . ASN A 1 78 ? 9.303 -3.509 4.482 1.00 95.06 78 ASN A CA 1
ATOM 617 C C . ASN A 1 78 ? 8.657 -4.899 4.657 1.00 95.06 78 ASN A C 1
ATOM 619 O O . ASN A 1 78 ? 9.148 -5.899 4.150 1.00 95.06 78 ASN A O 1
ATOM 623 N N . TYR A 1 79 ? 7.612 -4.966 5.482 1.00 96.62 79 TYR A N 1
ATOM 624 C CA . TYR A 1 79 ? 6.860 -6.160 5.882 1.00 96.62 79 TYR A CA 1
ATOM 625 C C . TYR A 1 79 ? 7.674 -7.302 6.517 1.00 96.62 79 TYR A C 1
ATOM 627 O O . TYR A 1 79 ? 7.103 -8.348 6.810 1.00 96.62 79 TYR A O 1
ATOM 635 N N . HIS A 1 80 ? 8.961 -7.129 6.837 1.00 93.38 80 HIS A N 1
ATOM 636 C CA . HIS A 1 80 ? 9.760 -8.181 7.489 1.00 93.38 80 HIS A CA 1
ATOM 637 C C . HIS A 1 80 ? 9.271 -8.555 8.899 1.00 93.38 80 HIS A C 1
ATOM 639 O O . HIS A 1 80 ? 9.634 -9.600 9.431 1.00 93.38 80 HIS A O 1
ATOM 645 N N . ASN A 1 81 ? 8.477 -7.691 9.527 1.00 96.06 81 ASN A N 1
ATOM 646 C CA . ASN A 1 81 ? 7.830 -7.923 10.818 1.00 96.06 81 ASN A CA 1
ATOM 647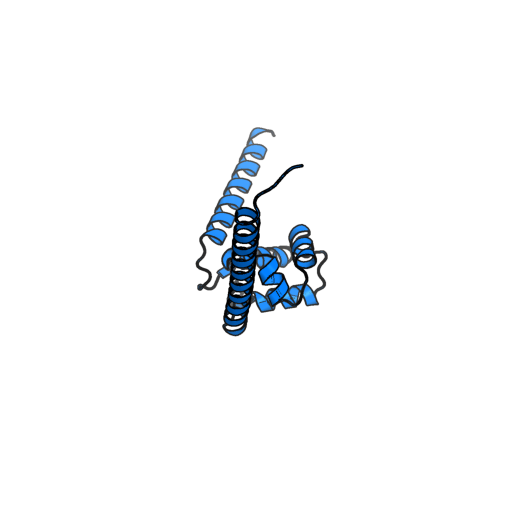 C C . ASN A 1 81 ? 6.369 -8.390 10.693 1.00 96.06 81 ASN A C 1
ATOM 649 O O . ASN A 1 81 ? 5.725 -8.607 11.720 1.00 96.06 81 ASN A O 1
ATOM 653 N N . ALA A 1 82 ? 5.834 -8.506 9.476 1.00 96.62 82 ALA A N 1
ATOM 654 C C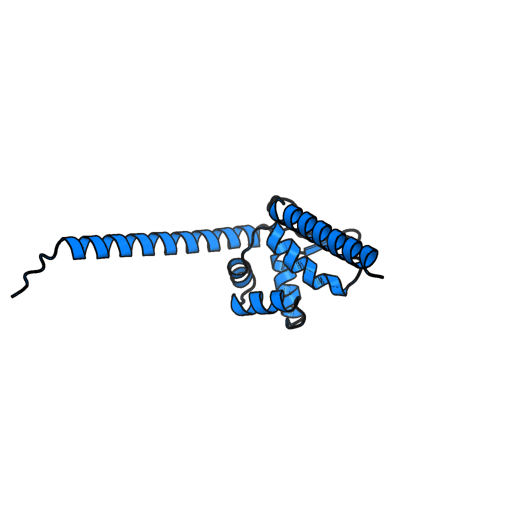A . ALA A 1 82 ? 4.489 -9.002 9.232 1.00 96.62 82 ALA A CA 1
ATOM 655 C C . ALA A 1 82 ? 4.496 -10.536 9.203 1.00 96.62 82 ALA A C 1
ATOM 657 O O . ALA A 1 82 ? 5.450 -11.158 8.729 1.00 96.62 82 ALA A O 1
ATOM 658 N N . SER A 1 83 ? 3.424 -11.168 9.686 1.00 97.00 83 SER A N 1
ATOM 659 C CA . SER A 1 83 ? 3.260 -12.602 9.450 1.00 97.00 83 SER A CA 1
ATOM 660 C C . SER A 1 83 ? 2.971 -12.860 7.969 1.00 97.00 83 SER A C 1
ATOM 662 O O . SER A 1 83 ? 2.483 -11.987 7.248 1.00 97.00 83 SER A O 1
ATOM 664 N N . PHE A 1 84 ? 3.195 -14.089 7.505 1.00 95.94 84 PHE A N 1
ATOM 665 C CA . PHE A 1 84 ? 2.817 -14.454 6.139 1.00 95.94 84 PHE A CA 1
ATOM 666 C C . PHE A 1 84 ? 1.304 -14.290 5.887 1.00 95.94 84 PHE A C 1
ATOM 668 O O . PHE A 1 84 ? 0.898 -13.890 4.800 1.00 95.94 84 PHE A O 1
ATOM 675 N N . LEU A 1 85 ? 0.462 -14.524 6.902 1.00 97.25 85 LEU A N 1
ATOM 676 C CA . LEU A 1 85 ? -0.984 -14.289 6.806 1.00 97.25 85 LEU A CA 1
ATOM 677 C C . LEU A 1 85 ? -1.322 -12.802 6.661 1.00 97.25 85 LEU A C 1
ATOM 679 O O . LEU A 1 85 ? -2.214 -12.461 5.887 1.00 97.25 85 LEU A O 1
ATOM 683 N N . ASP A 1 86 ? -0.607 -11.916 7.358 1.00 97.75 86 ASP A N 1
ATOM 684 C CA . ASP A 1 86 ? -0.755 -10.469 7.170 1.00 97.75 86 ASP A CA 1
ATOM 685 C C . ASP A 1 86 ? -0.369 -10.073 5.748 1.00 97.75 86 ASP A C 1
ATOM 687 O O . ASP A 1 86 ? -1.140 -9.396 5.071 1.00 97.75 86 ASP A O 1
ATOM 691 N N . PHE A 1 87 ? 0.772 -10.564 5.260 1.00 96.62 87 PHE A N 1
ATOM 692 C CA . PHE A 1 87 ? 1.225 -10.318 3.894 1.00 96.62 87 PHE A CA 1
ATOM 693 C C . PHE A 1 87 ? 0.169 -10.740 2.859 1.00 96.62 87 PHE A C 1
ATOM 695 O O . PHE A 1 87 ? -0.193 -9.951 1.986 1.00 96.62 87 PHE A O 1
ATOM 702 N N . LEU A 1 88 ? -0.382 -11.953 2.985 1.00 96.75 88 LEU A N 1
ATOM 703 C CA . LEU A 1 88 ? -1.445 -12.443 2.101 1.00 96.75 88 LEU A CA 1
ATOM 704 C C . LEU A 1 88 ? -2.734 -11.622 2.216 1.00 96.75 88 LEU A C 1
ATOM 706 O O . LEU A 1 88 ? -3.399 -11.388 1.209 1.00 96.75 88 LEU A O 1
ATOM 710 N N . THR A 1 89 ? -3.085 -11.169 3.421 1.00 97.88 89 THR A N 1
ATOM 711 C CA . THR A 1 89 ? -4.271 -10.330 3.645 1.00 97.88 89 THR A CA 1
ATOM 712 C C . THR A 1 89 ? -4.134 -9.003 2.901 1.00 97.88 89 THR A C 1
ATOM 714 O O . THR A 1 89 ? -5.040 -8.617 2.168 1.00 97.88 89 THR A O 1
ATOM 717 N N . ILE A 1 90 ? -2.981 -8.338 3.015 1.00 98.00 90 ILE A N 1
ATOM 718 C CA . ILE A 1 90 ? -2.709 -7.082 2.304 1.00 98.00 90 ILE A CA 1
ATOM 719 C C . ILE A 1 90 ? -2.634 -7.295 0.791 1.00 98.00 90 ILE A C 1
ATOM 721 O O . ILE A 1 90 ? -3.236 -6.534 0.037 1.00 98.00 90 ILE A O 1
ATOM 725 N N . SER A 1 91 ? -1.965 -8.360 0.347 1.00 96.94 91 SER A N 1
ATOM 726 C CA . SER A 1 91 ? -1.907 -8.751 -1.065 1.00 96.94 91 SER A CA 1
ATOM 727 C C . SER A 1 91 ? -3.307 -8.942 -1.664 1.00 96.94 91 SER A C 1
ATOM 729 O O . SER A 1 91 ? -3.596 -8.423 -2.744 1.00 96.94 91 SER A O 1
ATOM 731 N N . LYS A 1 92 ? -4.214 -9.596 -0.924 1.00 97.44 92 LYS A N 1
ATOM 732 C CA . LYS A 1 92 ? -5.615 -9.782 -1.321 1.00 97.44 92 LYS A CA 1
ATOM 733 C C . LYS A 1 92 ? -6.369 -8.456 -1.431 1.00 97.44 92 LYS A C 1
ATOM 735 O O . LYS A 1 92 ? -7.039 -8.243 -2.434 1.00 97.44 92 LYS A O 1
ATOM 740 N N . VAL A 1 93 ? -6.252 -7.571 -0.438 1.00 98.00 93 VAL A N 1
ATOM 741 C CA . VAL A 1 93 ? -6.911 -6.247 -0.451 1.00 98.00 93 VAL A CA 1
ATOM 742 C C . VAL A 1 93 ? -6.455 -5.408 -1.647 1.00 98.00 93 VAL A C 1
ATOM 744 O O . 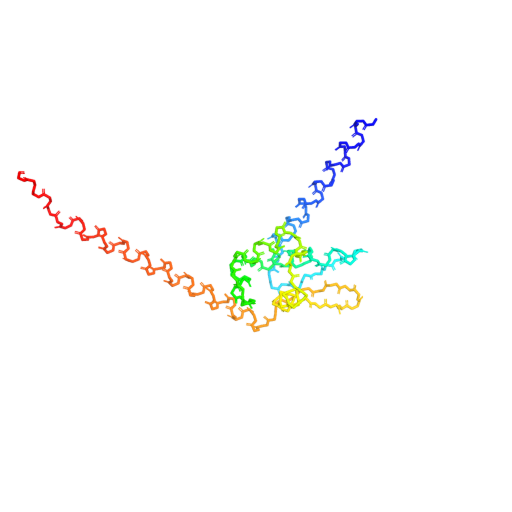VAL A 1 93 ? -7.259 -4.740 -2.292 1.00 98.00 93 VAL A O 1
ATOM 747 N N . LEU A 1 94 ? -5.161 -5.460 -1.967 1.00 97.69 94 LEU A N 1
ATOM 748 C CA . LEU A 1 94 ? -4.575 -4.757 -3.110 1.00 97.69 94 LEU A CA 1
ATOM 749 C C . LEU A 1 94 ? -4.815 -5.480 -4.448 1.00 97.69 94 LEU A C 1
ATOM 751 O O . LEU A 1 94 ? -4.446 -4.957 -5.499 1.00 97.69 94 LEU A O 1
ATOM 755 N N . GLY A 1 95 ? -5.427 -6.667 -4.414 1.00 96.69 95 GLY A N 1
ATOM 756 C CA . GLY A 1 95 ? -5.744 -7.478 -5.583 1.00 96.69 95 GLY A CA 1
ATOM 757 C C . GLY A 1 95 ? -4.516 -7.868 -6.398 1.00 96.69 95 GLY A C 1
ATOM 758 O O . GLY A 1 95 ? -4.536 -7.770 -7.622 1.00 96.69 95 GLY A O 1
ATOM 759 N N . ILE A 1 96 ? -3.433 -8.263 -5.727 1.00 95.88 96 ILE A N 1
ATOM 760 C CA . ILE A 1 96 ? -2.201 -8.687 -6.395 1.00 95.88 96 ILE A CA 1
ATOM 761 C C . ILE A 1 96 ? -2.356 -10.112 -6.922 1.00 95.88 96 ILE A C 1
ATOM 763 O O . ILE A 1 96 ? -2.725 -11.036 -6.197 1.00 95.88 96 ILE A O 1
ATOM 767 N N . GLN A 1 97 ? -2.032 -10.288 -8.196 1.00 94.44 97 GLN A N 1
ATOM 768 C CA .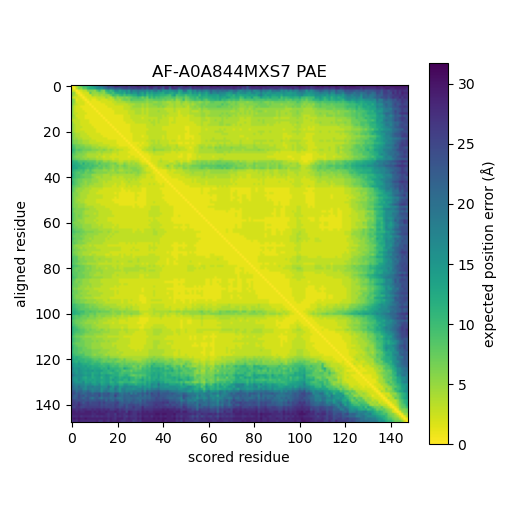 GLN A 1 97 ? -2.048 -11.555 -8.914 1.00 94.44 97 GLN A CA 1
ATOM 769 C C . GLN A 1 97 ? -0.758 -11.714 -9.716 1.00 94.44 97 GLN A C 1
ATOM 771 O O . GLN A 1 97 ? -0.106 -10.729 -10.051 1.00 94.44 97 GLN A O 1
ATOM 776 N N . ILE A 1 98 ? -0.400 -12.956 -10.043 1.00 92.94 98 ILE A N 1
ATOM 777 C CA . ILE A 1 98 ? 0.701 -13.251 -10.964 1.00 92.94 98 ILE A CA 1
ATOM 778 C C . ILE A 1 98 ? 0.084 -13.705 -12.283 1.00 92.94 98 ILE A C 1
ATOM 780 O O . ILE A 1 98 ? -0.557 -14.756 -12.336 1.00 92.94 98 ILE A O 1
ATOM 784 N N . ILE A 1 99 ? 0.266 -12.917 -13.340 1.00 93.25 99 ILE A N 1
ATOM 785 C CA . ILE A 1 99 ? -0.292 -13.171 -14.671 1.00 93.25 99 ILE A CA 1
ATOM 786 C C . ILE A 1 99 ? 0.874 -13.208 -15.653 1.00 93.25 99 ILE A C 1
ATOM 788 O O . ILE A 1 99 ? 1.594 -12.232 -15.799 1.00 93.25 99 ILE A O 1
ATOM 792 N N . ASN A 1 100 ? 1.091 -14.351 -16.310 1.00 90.56 100 ASN A N 1
ATOM 793 C CA . ASN A 1 100 ? 2.189 -14.547 -17.271 1.00 90.56 100 ASN A CA 1
ATOM 794 C C . ASN A 1 100 ? 3.595 -14.199 -16.730 1.00 90.56 100 ASN A C 1
ATOM 796 O O . ASN A 1 100 ? 4.475 -13.823 -17.495 1.00 90.56 100 ASN A O 1
ATOM 800 N N . GLY A 1 101 ? 3.817 -14.358 -15.421 1.00 87.00 101 GLY A N 1
ATOM 801 C CA . GLY A 1 101 ? 5.091 -14.034 -14.767 1.00 87.00 101 GLY A CA 1
ATOM 802 C C . GLY A 1 101 ? 5.222 -12.581 -14.299 1.00 87.00 101 GLY A C 1
ATOM 803 O O . GLY A 1 101 ? 6.211 -12.257 -13.651 1.00 87.00 101 GLY A O 1
ATOM 804 N N . GLU A 1 102 ? 4.223 -11.736 -14.556 1.00 90.62 102 GLU A N 1
ATOM 805 C CA . GLU A 1 102 ? 4.163 -10.353 -14.079 1.00 90.62 102 GLU A CA 1
ATOM 806 C C . GLU A 1 102 ? 3.267 -10.243 -12.845 1.00 90.62 102 GLU A C 1
ATOM 808 O O . GLU A 1 102 ? 2.246 -10.931 -12.744 1.00 90.62 102 GLU A O 1
ATOM 813 N N . PHE A 1 103 ? 3.617 -9.353 -11.915 1.00 94.25 103 PHE A N 1
ATOM 814 C CA . PHE A 1 103 ? 2.731 -9.020 -10.805 1.00 94.25 103 PHE A CA 1
ATOM 815 C C . PHE A 1 103 ? 1.765 -7.935 -11.257 1.00 94.25 103 PHE A C 1
ATOM 817 O O . PHE A 1 103 ? 2.170 -6.832 -11.609 1.00 94.25 103 PHE A O 1
ATOM 824 N N . VAL A 1 104 ? 0.475 -8.239 -11.227 1.00 96.25 104 VAL A N 1
ATOM 825 C CA . VAL A 1 104 ? -0.589 -7.304 -11.579 1.00 96.25 104 VAL A CA 1
ATOM 826 C C . VAL A 1 104 ? -1.392 -7.017 -10.326 1.00 96.25 104 VAL A C 1
ATOM 828 O O . VAL A 1 104 ? -1.953 -7.930 -9.728 1.00 96.25 104 VAL A O 1
ATOM 831 N N . ALA A 1 105 ? -1.446 -5.755 -9.919 1.00 97.06 105 ALA A N 1
ATOM 832 C CA . ALA A 1 105 ? -2.323 -5.304 -8.853 1.00 97.06 105 ALA A CA 1
ATOM 833 C C . ALA A 1 105 ? -3.579 -4.681 -9.464 1.00 97.06 105 ALA A C 1
ATOM 835 O O . ALA A 1 105 ? -3.492 -3.838 -10.363 1.00 97.06 105 ALA A O 1
ATOM 836 N N . GLN A 1 106 ? -4.749 -5.063 -8.959 1.00 96.69 106 GLN A N 1
ATOM 837 C CA . GLN A 1 106 ? -6.018 -4.419 -9.278 1.00 96.69 106 GLN A CA 1
ATOM 838 C C . GLN A 1 106 ? -7.019 -4.666 -8.149 1.00 96.69 106 GLN A C 1
ATOM 840 O O . GLN A 1 106 ? -7.470 -5.792 -7.958 1.00 96.69 106 GLN A O 1
ATOM 845 N N . ILE A 1 107 ? -7.413 -3.607 -7.437 1.00 96.06 107 ILE A N 1
ATOM 846 C CA . ILE A 1 107 ? -8.443 -3.709 -6.394 1.00 96.06 107 ILE A CA 1
ATOM 847 C C . ILE A 1 107 ? -9.739 -4.238 -7.021 1.00 96.06 107 ILE A C 1
ATOM 849 O O . ILE A 1 107 ? -10.207 -3.714 -8.039 1.00 96.06 107 ILE A O 1
ATOM 853 N N . ASP A 1 108 ? -10.309 -5.278 -6.417 1.00 95.06 108 ASP A N 1
ATOM 854 C CA . ASP A 1 108 ? -11.576 -5.849 -6.862 1.00 95.06 108 ASP A CA 1
ATOM 855 C C . ASP A 1 108 ? -12.769 -4.939 -6.520 1.00 95.06 108 ASP A C 1
ATOM 857 O O . ASP A 1 108 ? -12.666 -3.957 -5.780 1.00 95.06 108 ASP A O 1
ATOM 861 N N . ASP A 1 109 ? -13.934 -5.240 -7.088 1.00 95.25 109 ASP A N 1
ATOM 862 C CA . ASP A 1 109 ? -15.112 -4.399 -6.881 1.00 95.25 109 ASP A CA 1
ATOM 863 C C . ASP A 1 109 ? -15.623 -4.440 -5.437 1.00 95.25 109 ASP A C 1
ATOM 865 O O . ASP A 1 109 ? -16.178 -3.446 -4.971 1.00 95.25 109 ASP A O 1
ATOM 869 N N . PHE A 1 110 ? -15.379 -5.529 -4.704 1.00 96.06 110 PHE A N 1
ATOM 870 C CA . PHE A 1 110 ? -15.734 -5.632 -3.291 1.00 96.06 110 PHE A CA 1
ATOM 871 C C . PHE A 1 110 ? -14.952 -4.607 -2.456 1.00 96.06 110 PHE A C 1
ATOM 873 O O . PHE A 1 110 ? -15.556 -3.778 -1.774 1.00 96.06 110 PHE A O 1
ATOM 880 N N . TYR A 1 111 ? -13.624 -4.582 -2.571 1.00 96.50 111 TYR A N 1
ATOM 881 C CA . TYR A 1 111 ? -12.774 -3.643 -1.839 1.00 96.50 111 TYR A CA 1
ATOM 882 C C . TYR A 1 111 ? -12.928 -2.199 -2.326 1.00 96.50 111 TYR A C 1
ATOM 884 O O . TYR A 1 111 ? -12.756 -1.272 -1.534 1.00 96.50 111 TYR A O 1
ATOM 892 N N . LYS A 1 112 ? -13.313 -1.969 -3.591 1.00 96.00 112 LYS A N 1
ATOM 893 C CA . LYS A 1 112 ? -13.709 -0.626 -4.054 1.00 96.00 112 LYS A CA 1
ATOM 894 C C . LYS A 1 112 ? -14.948 -0.119 -3.323 1.00 96.00 112 LYS A C 1
ATOM 896 O O . LYS A 1 112 ? -14.940 1.028 -2.879 1.00 96.00 112 LYS A O 1
ATOM 901 N N . GLN A 1 113 ? -15.993 -0.944 -3.203 1.00 96.38 113 GLN A N 1
ATOM 902 C CA . GLN A 1 113 ? -17.194 -0.558 -2.456 1.00 96.38 113 GLN A CA 1
ATOM 903 C C . GLN A 1 113 ? -16.859 -0.306 -0.988 1.00 96.38 113 GLN A C 1
ATOM 905 O O . GLN A 1 113 ? -17.255 0.717 -0.435 1.00 96.38 113 GLN A O 1
ATOM 910 N N . GLU A 1 114 ? -16.050 -1.173 -0.382 1.00 96.88 114 GLU A N 1
ATOM 911 C CA . GLU A 1 114 ? -15.668 -1.003 1.016 1.00 96.88 114 GLU A CA 1
ATOM 912 C C . GLU A 1 114 ? -14.847 0.273 1.244 1.00 96.88 114 GLU A C 1
ATOM 914 O O . GLU A 1 114 ? -15.120 1.040 2.163 1.00 96.88 114 GLU A O 1
ATOM 919 N N . LEU A 1 115 ? -13.913 0.593 0.346 1.00 96.50 115 LEU A N 1
ATOM 920 C CA . LEU A 1 115 ? -13.172 1.853 0.395 1.00 96.50 115 LEU A CA 1
ATOM 921 C C . LEU A 1 115 ? -14.097 3.074 0.262 1.00 96.50 115 LEU A C 1
ATOM 923 O O . LEU A 1 115 ? -13.876 4.095 0.919 1.00 96.50 115 LEU A O 1
ATOM 927 N N . MET A 1 116 ? -15.131 2.993 -0.581 1.00 95.56 116 MET A N 1
ATOM 928 C CA . MET A 1 116 ? -16.133 4.055 -0.693 1.00 95.56 116 MET A CA 1
ATOM 929 C C . MET A 1 116 ? -16.900 4.238 0.619 1.00 95.56 116 MET A C 1
ATOM 931 O O . MET A 1 116 ? -17.073 5.381 1.042 1.00 95.56 116 MET A O 1
ATOM 935 N N . ASN A 1 117 ? -17.286 3.146 1.283 1.00 95.94 117 ASN A N 1
ATOM 936 C CA . ASN A 1 117 ? -17.955 3.184 2.585 1.00 95.94 117 ASN A CA 1
ATOM 937 C C . ASN A 1 117 ? -17.060 3.848 3.642 1.00 95.94 117 ASN A C 1
ATOM 939 O O . ASN A 1 117 ? -17.467 4.831 4.261 1.00 95.94 117 ASN A O 1
ATOM 943 N N . VAL A 1 118 ? -15.798 3.415 3.752 1.00 95.31 118 VAL A N 1
ATOM 944 C CA . VAL A 1 118 ? -14.807 3.989 4.684 1.00 95.31 118 VAL A CA 1
ATOM 945 C C . VAL A 1 118 ? -14.651 5.499 4.481 1.00 95.31 118 VAL A C 1
ATOM 947 O O . VAL A 1 118 ? -14.633 6.277 5.438 1.00 95.31 118 VAL A O 1
ATOM 950 N N . ARG A 1 119 ? -14.574 5.951 3.224 1.00 95.50 119 ARG A N 1
ATOM 951 C CA . ARG A 1 119 ? -14.458 7.380 2.894 1.00 95.50 119 ARG A CA 1
ATOM 952 C C . ARG A 1 119 ? -15.732 8.161 3.210 1.00 95.50 119 ARG A C 1
ATOM 954 O O . ARG A 1 119 ? -15.646 9.312 3.639 1.00 95.50 119 ARG A O 1
ATOM 961 N N . GLN A 1 120 ? -16.908 7.574 2.994 1.00 93.25 120 GLN A N 1
ATOM 962 C CA . GLN A 1 120 ? -18.186 8.204 3.333 1.00 93.25 120 GLN A CA 1
ATOM 963 C C . GLN A 1 120 ? -18.335 8.382 4.845 1.00 93.25 120 GLN A C 1
ATOM 965 O O . GLN A 1 120 ? -18.653 9.484 5.291 1.00 93.25 120 GLN A O 1
ATOM 970 N N . GLU A 1 121 ? -18.038 7.347 5.628 1.00 90.31 121 GLU A N 1
ATOM 971 C CA . GLU A 1 121 ? -18.076 7.398 7.092 1.00 90.31 121 GLU A CA 1
ATOM 972 C C . GLU A 1 121 ? -17.122 8.460 7.651 1.00 90.31 121 GLU A C 1
ATOM 974 O O . GLU A 1 121 ? -17.520 9.280 8.482 1.00 90.31 121 GLU A O 1
ATOM 979 N N . ALA A 1 122 ? -15.890 8.523 7.134 1.00 87.12 122 ALA A N 1
ATOM 980 C CA . ALA A 1 122 ? -14.922 9.543 7.528 1.00 87.12 122 ALA A CA 1
ATOM 981 C C . ALA A 1 122 ? -15.420 10.969 7.221 1.00 87.12 122 ALA A C 1
ATOM 983 O O . ALA A 1 122 ? -15.314 11.868 8.059 1.00 87.12 122 ALA A O 1
ATOM 984 N N . ASN A 1 123 ? -16.010 11.184 6.041 1.00 87.44 123 ASN A N 1
ATOM 985 C CA . ASN A 1 123 ? -16.573 12.482 5.663 1.00 87.44 123 ASN A CA 1
ATOM 986 C C . ASN A 1 123 ? -17.765 12.886 6.546 1.00 87.44 123 ASN A C 1
ATOM 988 O O . ASN A 1 123 ? -17.911 14.066 6.883 1.00 87.44 123 ASN A O 1
ATOM 992 N N . LEU A 1 124 ? -18.607 11.925 6.941 1.00 85.31 124 LEU A N 1
ATOM 993 C CA . LEU A 1 124 ? -19.723 12.156 7.860 1.00 85.31 124 LEU A CA 1
ATOM 994 C C . LEU A 1 124 ? -19.227 12.570 9.254 1.00 85.31 124 LEU A C 1
ATOM 996 O O . LEU A 1 124 ? -19.731 13.554 9.798 1.00 85.31 124 LEU A O 1
ATOM 1000 N N . ASP A 1 125 ? -18.213 11.892 9.801 1.00 84.50 125 ASP A N 1
ATOM 1001 C CA . ASP A 1 125 ? -17.604 12.251 11.092 1.00 84.50 125 ASP A CA 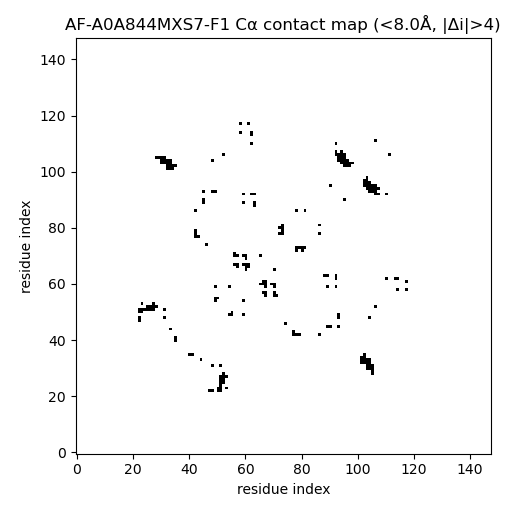1
ATOM 1002 C C . ASP A 1 125 ? -17.006 13.669 11.069 1.00 84.50 125 ASP A C 1
ATOM 1004 O O . ASP A 1 125 ? -17.262 14.482 11.963 1.00 84.50 125 ASP A O 1
ATOM 1008 N N . ILE A 1 126 ? -16.277 14.014 10.000 1.00 85.56 126 ILE A N 1
ATOM 1009 C CA . ILE A 1 126 ? -15.715 15.360 9.808 1.00 85.56 126 ILE A CA 1
ATOM 1010 C C . ILE A 1 126 ? -16.829 16.419 9.778 1.00 85.56 126 ILE A C 1
ATOM 1012 O O . ILE A 1 126 ? -16.731 17.447 10.457 1.00 85.56 126 ILE A O 1
ATOM 1016 N N . SER A 1 127 ? -17.900 16.170 9.020 1.00 86.25 127 SER A N 1
ATOM 1017 C CA . SER A 1 127 ? -19.047 17.081 8.919 1.00 86.25 127 SER A CA 1
ATOM 1018 C C . SER A 1 127 ? -19.739 17.286 10.273 1.00 86.25 127 SER A C 1
ATOM 1020 O O . SER A 1 127 ? -19.986 18.424 10.684 1.00 86.25 127 SER A O 1
ATOM 1022 N N . MET A 1 128 ? -19.980 16.202 11.018 1.00 84.62 128 MET A N 1
ATOM 1023 C CA . MET A 1 128 ? -20.604 16.257 12.343 1.00 84.62 128 MET A CA 1
ATOM 1024 C C . MET A 1 128 ? -19.755 17.030 13.356 1.00 84.62 128 MET A C 1
ATOM 1026 O O . MET A 1 128 ? -20.278 17.891 14.067 1.00 84.62 128 MET A O 1
ATOM 1030 N N . LYS A 1 129 ? -18.436 16.801 13.387 1.00 86.44 129 LYS A N 1
ATOM 1031 C CA . LYS A 1 129 ? -17.513 17.569 14.241 1.00 86.44 129 LYS A CA 1
ATOM 1032 C C . LYS A 1 129 ? -17.536 19.062 13.915 1.00 86.44 129 LYS A C 1
ATOM 1034 O O . LYS A 1 129 ? -17.570 19.889 14.827 1.00 86.44 129 LYS A O 1
ATOM 1039 N N . ALA A 1 130 ? -17.576 19.416 12.631 1.00 87.38 130 ALA A N 1
ATOM 1040 C CA . ALA A 1 130 ? -17.655 20.809 12.202 1.00 87.38 130 ALA A CA 1
ATOM 1041 C C . ALA A 1 130 ? -18.973 21.488 12.624 1.00 87.38 130 ALA A C 1
ATOM 1043 O O . ALA A 1 130 ? -18.972 22.668 12.984 1.00 87.38 130 ALA A O 1
ATOM 1044 N N . LEU A 1 131 ? -20.099 20.765 12.601 1.00 85.19 131 LEU A N 1
ATOM 1045 C CA . LEU A 1 131 ? -21.388 21.273 13.087 1.00 85.19 131 LEU A CA 1
ATOM 1046 C C . LEU A 1 131 ? -21.378 21.509 14.603 1.00 85.19 131 LEU A C 1
ATOM 1048 O O . LEU A 1 131 ? -21.856 22.552 15.055 1.00 85.19 131 LEU A O 1
ATOM 1052 N N . LEU A 1 132 ? -20.789 20.593 15.378 1.00 84.69 132 LEU A N 1
ATOM 1053 C CA . LEU A 1 132 ? -20.649 20.743 16.829 1.00 84.69 132 LEU A CA 1
ATOM 1054 C C . LEU A 1 132 ? -19.785 21.960 17.200 1.00 84.69 132 LEU A C 1
ATOM 1056 O O . LEU A 1 132 ? -20.207 22.759 18.034 1.00 84.69 132 LEU A O 1
ATOM 1060 N N . ASP A 1 133 ? -18.636 22.170 16.545 1.00 86.75 133 ASP A N 1
ATOM 1061 C CA . ASP A 1 133 ? -17.783 23.352 16.785 1.00 86.75 133 ASP A CA 1
ATOM 1062 C C . ASP A 1 133 ? -18.524 24.668 16.482 1.00 86.75 133 ASP A C 1
ATOM 1064 O O . ASP A 1 133 ? -18.485 25.615 17.273 1.00 86.75 133 ASP A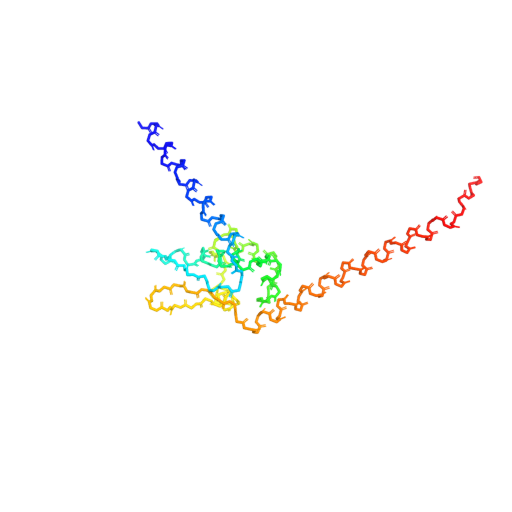 O 1
ATOM 1068 N N . LYS A 1 134 ? -19.286 24.723 15.380 1.00 80.50 134 LYS A N 1
ATOM 1069 C CA . LYS A 1 134 ? -20.121 25.891 15.050 1.00 80.50 134 LYS A CA 1
ATOM 1070 C C . LYS A 1 134 ? -21.203 26.148 16.103 1.00 80.50 134 LYS A C 1
ATOM 1072 O O . LYS A 1 134 ? -21.401 27.302 16.485 1.00 80.50 134 LYS A O 1
ATOM 1077 N N . GLY A 1 135 ? -21.879 25.101 16.579 1.00 74.19 135 GLY A N 1
ATOM 1078 C CA . GLY A 1 135 ? -22.897 25.202 17.629 1.00 74.19 135 GLY A CA 1
ATOM 1079 C C . GLY A 1 135 ? -22.327 25.714 18.955 1.00 74.19 135 GLY A C 1
ATOM 1080 O O . GLY A 1 135 ? -22.873 26.646 19.543 1.00 74.19 135 GLY A O 1
ATOM 1081 N N . VAL A 1 136 ? -21.176 25.186 19.383 1.00 73.56 136 VAL A N 1
ATOM 1082 C CA . VAL A 1 136 ? -20.474 25.634 20.599 1.00 73.56 136 VAL A CA 1
ATOM 1083 C C . VAL A 1 136 ? -20.066 27.108 20.495 1.00 73.56 136 VAL A C 1
ATOM 1085 O O . VAL A 1 136 ? -20.320 27.889 21.414 1.00 73.56 136 VAL A O 1
ATOM 1088 N N . ARG A 1 137 ? -19.505 27.537 19.357 1.00 70.75 137 ARG A N 1
ATOM 1089 C CA . ARG A 1 137 ? -19.150 28.950 19.126 1.00 70.75 137 ARG A CA 1
ATOM 1090 C C . ARG A 1 137 ? -20.363 29.881 19.126 1.00 70.75 137 ARG A C 1
ATOM 1092 O O . ARG A 1 137 ? -20.243 31.023 19.571 1.00 70.75 137 ARG A O 1
ATOM 1099 N N . ALA A 1 138 ? -21.511 29.422 18.627 1.00 67.94 138 ALA A N 1
ATOM 1100 C CA . ALA A 1 138 ? -22.749 30.195 18.657 1.00 67.94 138 ALA A CA 1
ATOM 1101 C C . ALA A 1 138 ? -23.238 30.413 20.097 1.00 67.94 138 ALA A C 1
ATOM 1103 O O . ALA A 1 138 ? -23.610 31.531 20.435 1.00 67.94 138 ALA A O 1
ATOM 1104 N N . ILE A 1 139 ? -23.155 29.396 20.961 1.00 61.78 139 ILE A N 1
ATOM 1105 C CA . ILE A 1 139 ? -23.544 29.503 22.376 1.00 61.78 139 ILE A CA 1
ATOM 1106 C C . ILE A 1 139 ? -22.629 30.483 23.129 1.00 61.78 139 ILE A C 1
ATOM 1108 O O . ILE A 1 139 ? -23.125 31.358 23.835 1.00 61.78 139 ILE A O 1
ATOM 1112 N N . ILE A 1 140 ? -21.307 30.412 22.927 1.00 62.59 140 ILE A N 1
ATOM 1113 C CA . ILE A 1 140 ? -20.340 31.314 23.586 1.00 62.59 140 ILE A CA 1
ATOM 1114 C C . ILE A 1 140 ? -20.581 32.788 23.214 1.00 62.59 140 ILE A C 1
ATOM 1116 O O . ILE A 1 140 ? -20.428 33.663 24.060 1.00 62.59 140 ILE A O 1
ATOM 1120 N N . LYS A 1 141 ? -20.999 33.086 21.976 1.00 60.31 141 LYS A N 1
ATOM 1121 C CA . LYS A 1 141 ? -21.311 34.464 21.550 1.00 60.31 141 LYS A CA 1
ATOM 1122 C C . LYS A 1 141 ? -22.580 35.051 22.180 1.00 60.31 141 LYS A C 1
ATOM 1124 O O . LYS A 1 141 ? -22.751 36.265 22.124 1.00 60.31 141 LYS A O 1
ATOM 1129 N N . VAL A 1 142 ? -23.469 34.225 22.731 1.00 59.47 142 VAL A N 1
ATOM 1130 C CA . VAL A 1 142 ? -24.782 34.657 23.249 1.00 59.47 142 VAL A CA 1
ATOM 1131 C C . VAL A 1 142 ? -24.764 34.865 24.770 1.00 59.47 142 VAL A C 1
ATOM 1133 O O . VAL A 1 142 ? -25.692 35.460 25.308 1.00 59.47 142 VAL A O 1
ATOM 1136 N N . ILE A 1 143 ? -23.704 34.452 25.475 1.00 53.16 143 ILE A N 1
ATOM 1137 C CA . ILE A 1 143 ? -23.554 34.700 26.915 1.00 53.16 143 ILE A CA 1
ATOM 1138 C C . ILE A 1 143 ? -22.827 36.042 27.114 1.00 53.16 143 ILE A C 1
ATOM 1140 O O . ILE A 1 143 ? -21.620 36.111 26.870 1.00 53.16 143 ILE A O 1
ATOM 1144 N N . PRO A 1 144 ? -23.501 37.123 27.557 1.00 53.34 144 PRO A N 1
ATOM 1145 C CA . PRO A 1 144 ? -22.797 38.326 27.973 1.00 53.34 144 PRO A CA 1
ATOM 1146 C C . PRO A 1 144 ? -21.975 37.999 29.224 1.00 53.34 144 PRO A C 1
ATOM 1148 O O . PRO A 1 144 ? -22.518 37.629 30.263 1.00 53.34 144 PRO A O 1
ATOM 1151 N N . PHE A 1 145 ? -20.652 38.118 29.121 1.00 55.00 145 PHE A N 1
ATOM 1152 C CA . PHE A 1 145 ? -19.740 38.050 30.261 1.00 55.00 145 PHE A CA 1
ATOM 1153 C C . PHE A 1 145 ? -19.978 39.281 31.154 1.00 55.00 145 PHE A C 1
ATOM 1155 O O . PHE A 1 145 ? -19.349 40.322 30.985 1.00 55.00 145 PHE A O 1
ATOM 1162 N N . THR A 1 146 ? -20.921 39.197 32.091 1.00 49.22 146 THR A N 1
ATOM 1163 C CA . THR A 1 146 ? -21.009 40.150 33.204 1.00 49.22 146 THR A CA 1
ATOM 1164 C C . THR A 1 146 ? -19.965 39.764 34.246 1.00 49.22 146 THR A C 1
ATOM 1166 O O . THR A 1 146 ? -20.192 38.860 35.048 1.00 49.22 146 THR A O 1
ATOM 1169 N N . PHE A 1 147 ? -18.804 40.421 34.198 1.00 53.38 147 PHE A N 1
ATOM 1170 C CA . PHE A 1 147 ? -17.855 40.445 35.311 1.00 53.38 147 PHE A CA 1
ATOM 1171 C C . PHE A 1 147 ? -18.415 41.353 36.417 1.00 53.38 147 PHE A C 1
ATOM 1173 O O . PHE A 1 147 ? -18.781 42.496 36.137 1.00 53.38 147 PHE A O 1
ATOM 1180 N N . TYR A 1 148 ? -18.494 40.821 37.638 1.00 53.50 148 TYR A N 1
ATOM 1181 C CA . TYR A 1 148 ? -18.647 41.577 38.886 1.00 53.50 148 TYR A CA 1
ATOM 1182 C C . TYR A 1 148 ? -17.281 41.727 39.554 1.00 53.50 148 TYR A C 1
ATOM 1184 O O . TYR A 1 148 ? -16.481 40.768 39.445 1.00 53.50 148 TYR A O 1
#

pLDDT: mean 90.48, std 11.23, range [49.22, 98.31]

Radius of gyration: 22.05 Å; Cα contacts (8 Å, |Δi|>4): 118; chains: 1; bounding box: 62×56×56 Å

Sequence (148 aa):
MSQDSNNALRQKLIDEIVEYETLVTHPPTNPLVLEISDMNDLPNLLIKARIAFKLTQQELAVLSDRTPAQIKAFEEKNYHNASFLDFLTISKVLGIQIINGEFVAQIDDFYKQELMNVRQEANLDISMKALLDKGVRAIIKVIPFTFY